Protein AF-A0A021XCF9-F1 (afdb_monomer)

Secondary structure (DSSP, 8-state):
---HHHHHHHHHHHHHHHHHHHHHHHHHHS-SS--TTTT-S-----PPEEETTEEE------GGGGT---HHHHHHHHHHHHHHTS--

Solvent-accessible surface area (backbone atoms only — not comparable to full-atom values): 5661 Å² total; per-residue (Å²): 133,84,57,67,69,59,52,53,51,52,49,53,54,49,52,57,48,51,56,54,51,51,55,50,47,31,67,72,72,71,47,87,81,64,70,85,52,76,82,65,53,73,76,71,83,67,74,54,48,74,56,97,88,37,82,40,72,84,84,73,84,48,59,71,76,75,67,53,66,54,69,67,56,50,50,53,54,53,57,56,59,59,61,66,68,73,79,117

Structure (mmCIF, N/CA/C/O backbone):
data_AF-A0A021XCF9-F1
#
_entry.id   AF-A0A021XCF9-F1
#
loop_
_atom_site.group_PDB
_atom_site.id
_atom_site.type_symbol
_atom_site.label_atom_id
_atom_site.label_alt_id
_atom_site.label_comp_id
_atom_site.label_asym_id
_atom_site.label_entity_id
_atom_site.label_seq_id
_atom_site.pdbx_PDB_ins_code
_atom_site.Cartn_x
_atom_site.Cartn_y
_atom_site.Cartn_z
_atom_site.occupancy
_atom_site.B_iso_or_equiv
_atom_site.auth_seq_id
_atom_site.auth_comp_id
_atom_site.auth_asym_id
_atom_site.auth_atom_id
_atom_site.pdbx_PDB_model_num
ATOM 1 N N . MET A 1 1 ? -11.467 -8.382 26.779 1.00 58.78 1 MET A N 1
ATOM 2 C CA . MET A 1 1 ? -12.141 -7.537 25.767 1.00 58.78 1 MET A CA 1
ATOM 3 C C . MET A 1 1 ? -11.157 -6.463 25.334 1.00 58.78 1 MET A C 1
ATOM 5 O O . MET A 1 1 ? -10.639 -5.769 26.199 1.00 58.78 1 MET A O 1
ATOM 9 N N . LYS A 1 2 ? -10.808 -6.383 24.044 1.00 67.81 2 LYS A N 1
ATOM 10 C CA . LYS A 1 2 ? -9.951 -5.298 23.540 1.00 67.81 2 LYS A CA 1
ATOM 11 C C . LYS A 1 2 ? -10.779 -4.007 23.532 1.00 67.81 2 LYS A C 1
ATOM 13 O O . LYS A 1 2 ? -11.953 -4.042 23.179 1.00 67.81 2 LYS A O 1
ATOM 18 N N . SER A 1 3 ? -10.202 -2.896 23.989 1.00 87.75 3 SER A N 1
ATOM 19 C CA . SER A 1 3 ? -10.896 -1.604 23.983 1.00 87.75 3 SER A CA 1
ATOM 20 C C . SER A 1 3 ? -11.070 -1.125 22.543 1.00 87.75 3 SER A C 1
ATOM 22 O O . SER A 1 3 ? -10.079 -0.945 21.836 1.00 87.75 3 SER A O 1
ATOM 24 N N . ALA A 1 4 ? -12.316 -0.884 22.130 1.00 90.75 4 ALA A N 1
ATOM 25 C CA . ALA A 1 4 ? -12.642 -0.410 20.784 1.00 90.75 4 ALA A CA 1
ATOM 26 C C . ALA A 1 4 ? -11.937 0.916 20.439 1.00 90.75 4 ALA A C 1
ATOM 28 O O . ALA A 1 4 ? -11.566 1.145 19.292 1.00 90.75 4 ALA A O 1
ATOM 29 N N . ALA A 1 5 ? -11.699 1.778 21.433 1.00 92.00 5 ALA A N 1
ATOM 30 C CA . ALA A 1 5 ? -10.965 3.027 21.239 1.00 92.00 5 ALA A CA 1
ATOM 31 C C . ALA A 1 5 ? -9.485 2.781 20.899 1.00 92.00 5 ALA A C 1
ATOM 33 O O . ALA A 1 5 ? -8.938 3.428 20.010 1.00 92.00 5 ALA A O 1
ATOM 34 N N . ILE A 1 6 ? -8.853 1.807 21.565 1.00 93.69 6 ILE A N 1
ATOM 35 C CA . ILE A 1 6 ? -7.454 1.434 21.307 1.00 93.69 6 ILE A CA 1
ATOM 36 C C . ILE A 1 6 ? -7.319 0.804 19.920 1.00 93.69 6 ILE A C 1
ATOM 38 O O . ILE A 1 6 ? -6.346 1.063 19.219 1.00 93.69 6 ILE A O 1
ATOM 42 N N . GLU A 1 7 ? -8.286 -0.016 19.513 1.00 95.81 7 GLU A N 1
ATOM 43 C CA . GLU A 1 7 ? -8.280 -0.643 18.191 1.00 95.81 7 GLU A CA 1
ATOM 44 C C . GLU A 1 7 ? -8.409 0.387 17.066 1.00 95.81 7 GLU A C 1
ATOM 46 O O . GLU A 1 7 ? -7.608 0.368 16.134 1.00 95.81 7 GLU A O 1
ATOM 51 N N . ARG A 1 8 ? -9.343 1.338 17.193 1.00 95.44 8 ARG A N 1
ATOM 52 C CA . ARG A 1 8 ? -9.499 2.442 16.232 1.00 95.44 8 ARG A CA 1
ATOM 53 C C . ARG A 1 8 ? -8.231 3.278 16.111 1.00 95.44 8 ARG A C 1
ATOM 55 O O . ARG A 1 8 ? -7.809 3.566 15.001 1.00 95.44 8 ARG A O 1
ATOM 62 N N . PHE A 1 9 ? -7.605 3.605 17.241 1.00 96.44 9 PHE A N 1
ATOM 63 C CA . PHE A 1 9 ? -6.347 4.348 17.254 1.00 96.44 9 PHE A CA 1
ATOM 64 C C . PHE A 1 9 ? -5.210 3.581 16.561 1.00 96.44 9 PHE A C 1
ATOM 66 O O . PHE A 1 9 ? -4.476 4.136 15.750 1.00 96.44 9 PHE A O 1
ATOM 73 N N . ARG A 1 10 ? -5.068 2.281 16.844 1.00 96.88 10 ARG A N 1
ATOM 74 C CA . ARG A 1 10 ? -4.050 1.449 16.182 1.00 96.88 10 ARG A CA 1
ATOM 75 C C . ARG A 1 10 ? -4.290 1.352 14.682 1.00 96.88 10 ARG A C 1
ATOM 77 O O . ARG A 1 10 ? -3.332 1.416 13.923 1.00 96.88 10 ARG A O 1
ATOM 84 N N . ARG A 1 11 ? -5.551 1.214 14.269 1.00 97.00 11 ARG A N 1
ATOM 85 C CA . ARG A 1 11 ? -5.930 1.180 12.859 1.00 97.00 11 ARG A CA 1
ATOM 86 C C . ARG A 1 11 ? -5.588 2.493 12.156 1.00 97.00 11 ARG A C 1
ATOM 88 O O . ARG A 1 11 ? -4.936 2.440 11.124 1.00 97.00 11 ARG A O 1
ATOM 95 N N . SER A 1 12 ? -5.931 3.642 12.741 1.00 96.25 12 SER A N 1
ATOM 96 C CA . SER A 1 12 ? -5.625 4.946 12.138 1.00 96.25 12 SER A CA 1
ATOM 97 C C . SER A 1 12 ? -4.123 5.204 12.020 1.00 96.25 12 SER A C 1
ATOM 99 O O . SER A 1 12 ? -3.665 5.786 11.043 1.00 96.25 12 SER A O 1
ATOM 101 N N . GLU A 1 13 ? -3.335 4.757 13.001 1.00 98.19 13 GLU A N 1
ATOM 102 C CA . GLU A 1 13 ? -1.875 4.862 12.926 1.00 98.19 13 GLU A CA 1
ATOM 103 C C . GLU A 1 13 ? -1.288 3.959 11.838 1.00 98.19 13 GLU A C 1
ATOM 105 O O . GLU A 1 13 ? -0.350 4.366 11.154 1.00 98.19 13 GLU A O 1
ATOM 110 N N . LEU A 1 14 ? -1.854 2.761 11.655 1.00 97.88 14 LEU A N 1
ATOM 111 C CA . LEU A 1 14 ? -1.452 1.843 10.593 1.00 97.88 14 LEU A CA 1
ATOM 112 C C . LEU A 1 14 ? -1.780 2.419 9.211 1.00 97.88 14 LEU A C 1
ATOM 114 O O . LEU A 1 14 ? -0.901 2.467 8.359 1.00 97.88 14 LEU A O 1
ATOM 118 N N . GLU A 1 15 ? -3.007 2.915 9.026 1.00 97.81 15 GLU A N 1
ATOM 119 C CA . GLU A 1 15 ? -3.460 3.578 7.796 1.00 97.81 15 GLU A CA 1
ATOM 120 C C . GLU A 1 15 ? -2.536 4.758 7.457 1.00 97.81 15 GLU A C 1
ATOM 122 O O . GLU A 1 15 ? -1.960 4.803 6.378 1.00 97.81 15 GLU A O 1
ATOM 127 N N . ARG A 1 16 ? -2.244 5.638 8.424 1.00 97.31 16 ARG A N 1
ATOM 128 C CA . ARG A 1 16 ? -1.304 6.758 8.234 1.00 97.31 16 ARG A CA 1
ATOM 129 C C . ARG A 1 16 ? 0.111 6.313 7.850 1.00 97.31 16 ARG A C 1
ATOM 131 O O . ARG A 1 16 ? 0.826 7.052 7.176 1.00 97.31 16 ARG A O 1
ATOM 138 N N . CYS A 1 17 ? 0.561 5.167 8.354 1.00 97.38 17 CYS A N 1
ATOM 139 C CA . CYS A 1 17 ? 1.878 4.628 8.036 1.00 97.38 17 CYS A CA 1
ATOM 140 C C . CYS A 1 17 ? 1.922 4.095 6.599 1.00 97.38 17 CYS A C 1
ATOM 142 O O . CYS A 1 17 ? 2.872 4.389 5.882 1.00 97.38 17 CYS A O 1
ATOM 144 N N . ILE A 1 18 ? 0.873 3.380 6.183 1.00 96.69 18 ILE A N 1
ATOM 145 C CA . ILE A 1 18 ? 0.711 2.859 4.821 1.00 96.69 18 ILE A CA 1
ATOM 146 C C . ILE A 1 18 ? 0.722 4.008 3.810 1.00 96.69 18 ILE A C 1
ATOM 148 O O . ILE A 1 18 ? 1.540 3.982 2.898 1.00 96.69 18 ILE A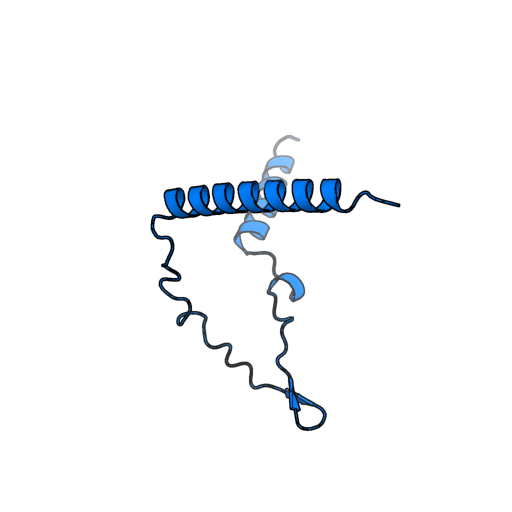 O 1
ATOM 152 N N . GLU A 1 19 ? -0.070 5.060 4.033 1.00 95.31 19 GLU A N 1
ATOM 153 C CA . GLU A 1 19 ? -0.111 6.231 3.140 1.00 95.31 19 GLU A CA 1
ATOM 154 C C . GLU A 1 19 ? 1.270 6.868 2.941 1.00 95.31 19 GLU A C 1
ATOM 156 O O . GLU A 1 19 ? 1.655 7.220 1.833 1.00 95.31 19 GLU A O 1
ATOM 161 N N . LYS A 1 20 ? 2.078 6.962 4.005 1.00 95.50 20 LYS A N 1
ATOM 162 C CA . LYS A 1 20 ? 3.448 7.487 3.896 1.00 95.50 20 LYS A CA 1
ATOM 163 C C . LYS A 1 20 ? 4.363 6.588 3.075 1.00 95.50 20 LYS A C 1
ATOM 165 O O . LYS A 1 20 ? 5.243 7.109 2.402 1.00 95.50 20 LYS A O 1
ATOM 170 N N . MET A 1 21 ? 4.220 5.269 3.193 1.00 94.06 21 MET A N 1
ATOM 171 C CA . MET A 1 21 ? 5.020 4.330 2.405 1.00 94.06 21 MET A CA 1
ATOM 172 C C . MET A 1 21 ? 4.637 4.407 0.931 1.00 94.06 21 MET A C 1
ATOM 174 O O . MET A 1 21 ? 5.534 4.472 0.102 1.00 94.06 21 MET A O 1
ATOM 178 N N . ILE A 1 22 ? 3.338 4.486 0.629 1.00 88.00 22 ILE A N 1
ATOM 179 C CA . ILE A 1 22 ? 2.830 4.691 -0.734 1.00 88.00 22 ILE A CA 1
ATOM 180 C C . ILE A 1 22 ? 3.400 5.991 -1.309 1.00 88.00 22 ILE A C 1
ATOM 182 O O . ILE A 1 22 ? 4.082 5.952 -2.320 1.00 88.00 22 ILE A O 1
ATOM 186 N N . SER A 1 23 ? 3.294 7.113 -0.589 1.00 87.94 23 SER A N 1
ATOM 187 C CA . SER A 1 23 ? 3.862 8.389 -1.057 1.00 87.94 23 SER A CA 1
ATOM 188 C C . SER A 1 23 ? 5.379 8.358 -1.286 1.00 87.94 23 SER A C 1
ATOM 190 O O . SER A 1 23 ? 5.900 9.146 -2.073 1.00 87.94 23 SER A O 1
ATOM 192 N N . LEU A 1 24 ? 6.118 7.516 -0.554 1.00 90.81 24 LEU A N 1
ATOM 193 C CA . LEU A 1 24 ? 7.552 7.337 -0.788 1.00 90.81 24 LEU A CA 1
ATOM 194 C C . LEU A 1 24 ? 7.815 6.538 -2.064 1.00 90.81 24 LEU A C 1
ATOM 196 O O . LEU A 1 24 ? 8.740 6.897 -2.787 1.00 90.81 24 LEU A O 1
ATOM 200 N N . LEU A 1 25 ? 7.018 5.501 -2.334 1.00 87.31 25 LEU A N 1
ATOM 201 C CA . LEU A 1 25 ? 7.079 4.751 -3.588 1.00 87.31 25 LEU A CA 1
ATOM 202 C C . LEU A 1 25 ? 6.747 5.663 -4.769 1.00 87.31 25 LEU A C 1
ATOM 204 O O . LEU A 1 25 ? 7.574 5.791 -5.659 1.00 87.31 25 LEU A O 1
ATOM 208 N N . ASP A 1 26 ? 5.659 6.433 -4.696 1.00 83.31 26 ASP A N 1
ATOM 209 C CA . ASP A 1 26 ? 5.276 7.390 -5.746 1.00 83.31 26 ASP A CA 1
ATOM 210 C C . ASP A 1 26 ? 6.405 8.390 -6.059 1.00 83.31 26 ASP A C 1
ATOM 212 O O . ASP A 1 26 ? 6.671 8.736 -7.209 1.00 83.31 26 ASP A O 1
ATOM 216 N N . MET A 1 27 ? 7.110 8.860 -5.022 1.00 83.81 27 MET A N 1
ATOM 217 C CA . MET A 1 27 ? 8.248 9.769 -5.181 1.00 83.81 27 MET A CA 1
ATOM 218 C C . MET A 1 27 ? 9.456 9.097 -5.846 1.00 83.81 27 MET A C 1
ATOM 220 O O . MET A 1 27 ? 10.224 9.774 -6.531 1.00 83.81 27 MET A O 1
ATOM 224 N N . MET A 1 28 ? 9.661 7.803 -5.597 1.00 82.50 28 MET A N 1
ATOM 225 C CA . MET A 1 28 ? 10.755 7.025 -6.178 1.00 82.50 28 MET A CA 1
ATOM 226 C C . MET A 1 28 ? 10.455 6.609 -7.619 1.00 82.50 28 MET A C 1
ATOM 228 O O . MET A 1 28 ? 11.350 6.693 -8.460 1.00 82.50 28 MET A O 1
ATOM 232 N N . ASP A 1 29 ? 9.213 6.220 -7.893 1.00 79.38 29 ASP A N 1
ATOM 233 C CA . ASP A 1 29 ? 8.774 5.653 -9.169 1.00 79.38 29 ASP A CA 1
ATOM 234 C C . ASP A 1 29 ? 8.342 6.739 -10.169 1.00 79.38 29 ASP A C 1
ATOM 236 O O . ASP A 1 29 ? 8.236 6.491 -11.367 1.00 79.38 29 ASP A O 1
ATOM 240 N N . GLY A 1 30 ? 8.222 7.989 -9.711 1.00 64.50 30 GLY A N 1
ATOM 241 C CA . GLY A 1 30 ? 8.160 9.169 -10.571 1.00 64.50 30 GLY A CA 1
ATOM 242 C C . GLY A 1 30 ? 6.781 9.480 -11.145 1.00 64.50 30 GLY A C 1
ATOM 243 O O . GLY A 1 30 ? 6.656 10.511 -11.807 1.00 64.50 30 GLY A O 1
ATOM 244 N N . ASP A 1 31 ? 5.761 8.665 -10.860 1.00 61.06 31 ASP A N 1
ATOM 245 C CA . ASP A 1 31 ? 4.362 8.957 -11.172 1.00 61.06 31 ASP A CA 1
ATOM 246 C C . ASP A 1 31 ? 3.409 8.089 -10.325 1.00 61.06 31 ASP A C 1
ATOM 248 O O . ASP A 1 31 ? 3.578 6.874 -10.252 1.00 61.06 31 ASP A O 1
ATOM 252 N N . CYS A 1 32 ? 2.414 8.700 -9.673 1.00 57.59 32 CYS A N 1
ATOM 253 C CA . CYS A 1 32 ? 1.450 7.986 -8.818 1.00 57.59 32 CYS A CA 1
ATOM 254 C C . CYS A 1 32 ? 0.292 7.352 -9.609 1.00 57.59 32 CYS A C 1
ATOM 256 O O . CYS A 1 32 ? -0.511 6.623 -9.030 1.00 57.59 32 CYS A O 1
ATOM 258 N N . ASP A 1 33 ? 0.199 7.652 -10.910 1.00 59.62 33 ASP A N 1
ATOM 259 C CA . ASP A 1 33 ? -0.869 7.203 -11.810 1.00 59.62 33 ASP A CA 1
ATOM 260 C C . ASP A 1 33 ? -0.340 6.383 -13.013 1.00 59.62 33 ASP A C 1
ATOM 262 O O . ASP A 1 33 ? -1.129 6.000 -13.880 1.00 59.62 33 ASP A O 1
ATOM 266 N N . LEU A 1 34 ? 0.967 6.083 -13.097 1.00 54.88 34 LEU A N 1
ATOM 267 C CA . LEU A 1 34 ? 1.525 5.247 -14.172 1.00 54.88 34 LEU A CA 1
ATOM 268 C C . LEU A 1 34 ? 1.578 3.774 -13.766 1.00 54.88 34 LEU A C 1
ATOM 270 O O . LEU A 1 34 ? 2.620 3.239 -13.399 1.00 54.88 34 LEU A O 1
ATOM 274 N N . GLU A 1 35 ? 0.479 3.073 -14.003 1.00 52.66 35 GLU A N 1
ATOM 275 C CA . GLU A 1 35 ? 0.620 1.808 -14.720 1.00 52.66 35 GLU A CA 1
ATOM 276 C C . GLU A 1 35 ? 0.738 2.137 -16.222 1.00 52.66 35 GLU A C 1
ATOM 278 O O . GLU A 1 35 ? -0.198 1.921 -16.993 1.00 52.66 35 GLU A O 1
ATOM 283 N N . ASP A 1 36 ? 1.860 2.731 -16.654 1.00 47.69 36 ASP A N 1
ATOM 284 C CA . ASP A 1 36 ? 2.139 2.896 -18.089 1.00 47.69 36 ASP A CA 1
ATOM 285 C C . ASP A 1 36 ? 2.377 1.488 -18.657 1.00 47.69 36 ASP A C 1
ATOM 287 O O . ASP A 1 36 ? 3.464 0.924 -18.526 1.00 47.69 36 ASP A O 1
ATOM 291 N N . GLY A 1 37 ? 1.316 0.873 -19.186 1.00 53.06 37 GLY A N 1
ATOM 292 C CA . GLY A 1 37 ? 1.352 -0.475 -19.758 1.00 53.06 37 GLY A CA 1
ATOM 293 C C . GLY A 1 37 ? 0.580 -1.572 -19.014 1.00 53.06 37 GLY A C 1
ATOM 294 O O . GLY A 1 37 ? 0.804 -2.738 -19.316 1.00 53.06 37 GLY A O 1
ATOM 295 N N . ALA A 1 38 ? -0.370 -1.278 -18.116 1.00 50.50 38 ALA A N 1
ATOM 296 C CA . ALA A 1 38 ? -1.279 -2.327 -17.605 1.00 50.50 38 ALA A CA 1
ATOM 297 C C . ALA A 1 38 ? -2.362 -2.790 -18.609 1.00 50.50 38 ALA A C 1
ATOM 299 O O . ALA A 1 38 ? -3.189 -3.642 -18.284 1.00 50.50 38 ALA A O 1
ATOM 300 N N . ASP A 1 39 ? -2.357 -2.284 -19.849 1.00 55.66 39 ASP A N 1
ATOM 301 C CA . ASP A 1 39 ? -2.995 -2.958 -20.992 1.00 55.66 39 ASP A CA 1
ATOM 302 C C . ASP A 1 39 ? -1.992 -3.716 -21.891 1.00 55.66 39 ASP A C 1
ATOM 304 O O . ASP A 1 39 ? -2.410 -4.419 -22.814 1.00 55.66 39 ASP A O 1
ATOM 308 N N . GLU A 1 40 ? -0.691 -3.637 -21.576 1.00 51.50 40 GLU A N 1
ATOM 309 C CA . GLU A 1 40 ? 0.389 -4.473 -22.112 1.00 51.50 40 GLU A CA 1
ATOM 310 C C . GLU A 1 40 ? 0.759 -5.622 -21.159 1.00 51.50 40 GLU A C 1
ATOM 312 O O . GLU A 1 40 ? 1.786 -6.283 -21.338 1.00 51.50 40 GLU A O 1
ATOM 317 N N . GLU A 1 41 ? -0.101 -5.973 -20.197 1.00 55.25 41 GLU A N 1
ATOM 318 C CA . GLU A 1 41 ? -0.126 -7.380 -19.812 1.00 55.25 41 GLU A CA 1
ATOM 319 C C . GLU A 1 41 ? -0.457 -8.157 -21.094 1.00 55.25 41 GLU A C 1
ATOM 321 O O . GLU A 1 41 ? -1.474 -7.852 -21.734 1.00 55.25 41 GLU A O 1
ATOM 326 N N . PRO A 1 42 ? 0.375 -9.125 -21.543 1.00 55.41 42 PRO A N 1
ATOM 327 C CA . PRO A 1 42 ? -0.023 -9.965 -22.655 1.00 55.41 42 PRO A CA 1
ATOM 328 C C . PRO A 1 42 ? -1.385 -10.497 -22.264 1.00 55.41 42 PRO A C 1
ATOM 330 O O . PRO A 1 42 ? -1.489 -11.137 -21.219 1.00 55.41 42 PRO A O 1
ATOM 333 N N . SER A 1 43 ? -2.424 -10.196 -23.059 1.00 56.81 43 SER A N 1
ATOM 334 C CA . SER A 1 43 ? -3.725 -10.817 -22.861 1.00 56.81 43 SER A CA 1
ATOM 335 C C . SER A 1 43 ? -3.396 -12.289 -22.777 1.00 56.81 43 SER A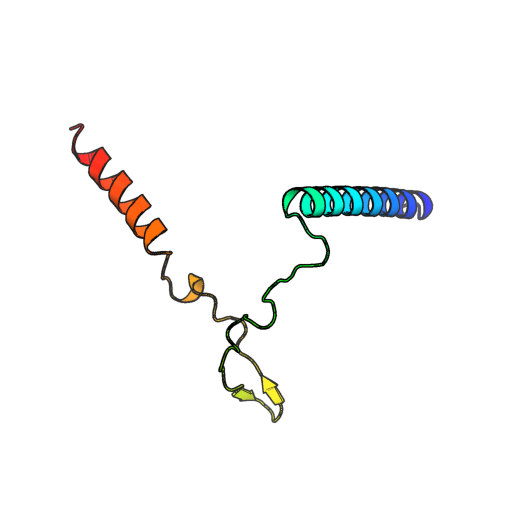 C 1
ATOM 337 O O . SER A 1 43 ? -2.942 -12.860 -23.780 1.00 56.81 43 SER A O 1
ATOM 339 N N . LEU A 1 44 ? -3.464 -12.861 -21.575 1.00 54.81 44 LEU A N 1
ATOM 340 C CA . LEU A 1 44 ? -3.177 -14.258 -21.396 1.00 54.81 44 LEU A CA 1
ATOM 341 C C . LEU A 1 44 ? -4.262 -14.884 -22.244 1.00 54.81 44 LEU A C 1
ATOM 343 O O . LEU A 1 44 ? -5.429 -14.945 -21.865 1.00 54.81 44 LEU A O 1
ATOM 347 N N . SER A 1 45 ? -3.892 -15.286 -23.457 1.00 53.00 45 SER A N 1
ATOM 348 C CA . SER A 1 45 ? -4.752 -15.955 -24.424 1.00 53.00 45 SER A CA 1
ATOM 349 C C . SER A 1 45 ? -5.033 -17.381 -23.940 1.00 53.00 45 SER A C 1
ATOM 351 O O . SER A 1 45 ? -5.208 -18.317 -24.717 1.00 53.00 45 SER A O 1
ATOM 353 N N . VAL A 1 46 ? -5.095 -17.534 -22.619 1.00 56.03 46 VAL A N 1
ATOM 354 C CA . VAL A 1 46 ? -5.641 -18.626 -21.861 1.00 56.03 46 VAL A CA 1
ATOM 355 C C . VAL A 1 46 ? -7.121 -18.602 -22.175 1.00 56.03 46 VAL A C 1
ATOM 357 O O . VAL A 1 46 ? -7.924 -17.839 -21.637 1.00 56.03 46 VAL A O 1
ATOM 360 N N . ARG A 1 47 ? -7.477 -19.433 -23.149 1.00 65.19 47 ARG A N 1
ATOM 361 C CA . ARG A 1 47 ? -8.865 -19.808 -23.356 1.00 65.19 47 ARG A CA 1
ATOM 362 C C . ARG A 1 47 ? -9.366 -20.364 -22.020 1.00 65.19 47 ARG A C 1
ATOM 364 O O . ARG A 1 47 ? -8.775 -21.335 -21.547 1.00 65.19 47 ARG A O 1
ATOM 371 N N . PRO A 1 48 ? -10.410 -19.776 -21.412 1.00 67.50 48 PRO A N 1
ATOM 372 C CA . PRO A 1 48 ? -10.932 -20.291 -20.160 1.00 67.50 48 PRO A CA 1
ATOM 373 C C . PRO A 1 48 ? -11.416 -21.723 -20.374 1.00 67.50 48 PRO A C 1
ATOM 375 O O . PRO A 1 48 ? -12.011 -22.048 -21.410 1.00 67.50 48 PRO A O 1
ATOM 378 N N . SER A 1 49 ? -11.190 -22.572 -19.382 1.00 70.94 49 SER A N 1
ATOM 379 C CA . SER A 1 49 ? -11.830 -23.879 -19.352 1.00 70.94 49 SER A CA 1
ATOM 380 C C . SER A 1 49 ? -13.272 -23.688 -18.895 1.00 70.94 49 SER A C 1
ATOM 382 O O . SER A 1 49 ? -13.542 -22.982 -17.926 1.00 70.94 49 SER A O 1
ATOM 384 N N . ILE A 1 50 ? -14.228 -24.292 -19.602 1.00 76.81 50 ILE A N 1
ATOM 385 C CA . ILE A 1 50 ? -15.623 -24.280 -19.155 1.00 76.81 50 ILE A CA 1
ATOM 386 C C . ILE A 1 50 ? -15.814 -25.414 -18.152 1.00 76.81 50 ILE A C 1
ATOM 388 O O . ILE A 1 50 ? -15.912 -26.579 -18.539 1.00 76.81 50 ILE A O 1
ATOM 392 N N . ILE A 1 51 ? -15.907 -25.068 -16.871 1.00 74.88 51 ILE A N 1
ATOM 393 C CA . ILE A 1 51 ? -16.194 -26.001 -15.780 1.00 74.88 51 ILE A CA 1
ATOM 394 C C . ILE A 1 51 ? -17.575 -25.640 -15.225 1.00 74.88 51 ILE A C 1
ATOM 396 O O . ILE A 1 51 ? -17.871 -24.488 -14.920 1.00 74.88 51 ILE A O 1
ATOM 400 N N . ASN A 1 52 ? -18.491 -26.613 -15.179 1.00 79.19 52 ASN A N 1
ATOM 401 C CA . ASN A 1 52 ? -19.875 -26.414 -14.718 1.00 79.19 52 ASN A CA 1
ATOM 402 C C . ASN A 1 52 ? -20.626 -25.244 -15.397 1.00 79.19 52 ASN A C 1
ATOM 404 O O . ASN A 1 52 ? -21.472 -24.589 -14.787 1.00 79.19 52 ASN A O 1
ATOM 408 N N . GLY A 1 53 ? -20.323 -24.978 -16.672 1.00 79.75 53 GLY A N 1
ATOM 409 C CA . GLY A 1 53 ? -20.954 -23.905 -17.445 1.00 79.75 53 GLY A CA 1
ATOM 410 C C . GLY A 1 53 ? -20.464 -22.499 -17.096 1.00 79.75 53 GLY A C 1
ATOM 411 O O . GLY A 1 53 ? -21.075 -21.524 -17.531 1.00 79.75 53 GLY A O 1
ATOM 412 N N . ARG A 1 54 ? -19.380 -22.379 -16.326 1.00 73.44 54 ARG A N 1
ATOM 413 C CA . ARG A 1 54 ? -18.728 -21.109 -16.013 1.00 73.44 54 ARG A CA 1
ATOM 414 C C . ARG A 1 54 ? -17.323 -21.081 -16.620 1.00 73.44 54 ARG A C 1
ATOM 416 O O . ARG A 1 54 ? -16.677 -22.127 -16.672 1.00 73.44 54 ARG A O 1
ATOM 423 N N . PRO A 1 55 ? -16.866 -19.921 -17.117 1.00 75.12 55 PRO A N 1
ATOM 424 C CA . PRO A 1 55 ? -15.474 -19.755 -17.500 1.00 75.12 55 PRO A CA 1
ATOM 425 C C . PRO A 1 55 ? -14.616 -19.747 -16.233 1.00 75.12 55 PRO A C 1
ATOM 427 O O . PRO A 1 55 ? -14.799 -18.894 -15.366 1.00 75.12 55 PRO A O 1
ATOM 430 N N . GLU A 1 56 ? -13.706 -20.707 -16.129 1.00 77.06 56 GLU A N 1
ATOM 431 C CA . GLU A 1 56 ? -12.660 -20.736 -15.112 1.00 77.06 56 GLU A CA 1
ATOM 432 C C . GLU A 1 56 ? -11.316 -20.472 -15.800 1.00 77.06 56 GLU A C 1
ATOM 434 O O . GLU A 1 56 ? -11.002 -21.059 -16.843 1.00 77.06 56 GLU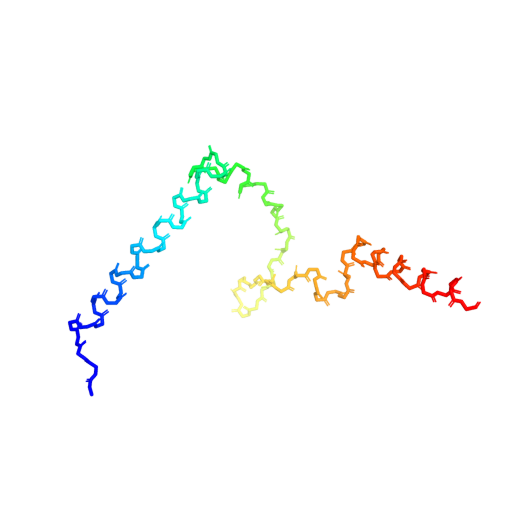 A O 1
ATOM 439 N N . TYR A 1 57 ? -10.562 -19.526 -15.246 1.00 71.38 57 TYR A N 1
ATOM 440 C CA . TYR A 1 57 ? -9.221 -19.176 -15.696 1.00 71.38 57 TYR A CA 1
ATOM 441 C C . TYR A 1 57 ? -8.236 -19.899 -14.792 1.00 71.38 57 TYR A C 1
ATOM 443 O O . TYR A 1 57 ? -8.371 -19.836 -13.571 1.00 71.38 57 TYR A O 1
ATOM 451 N N . ASP A 1 58 ? -7.280 -20.594 -15.395 1.00 66.19 58 ASP A N 1
ATOM 452 C CA . ASP A 1 58 ? -6.157 -21.132 -14.645 1.00 66.19 58 ASP A CA 1
ATOM 453 C C . ASP A 1 58 ? -5.254 -19.960 -14.240 1.00 66.19 58 ASP A C 1
ATOM 455 O O . ASP A 1 58 ? -4.639 -19.320 -15.094 1.00 66.19 58 ASP A O 1
ATOM 459 N N . LEU A 1 59 ? -5.285 -19.619 -12.951 1.00 61.19 59 LEU A N 1
ATOM 460 C CA . LEU A 1 59 ? -4.502 -18.532 -12.359 1.00 61.19 59 LEU A CA 1
ATOM 461 C C . LEU A 1 59 ? -3.143 -19.025 -11.842 1.00 61.19 59 LEU A C 1
ATOM 463 O O . LEU A 1 59 ? -2.372 -18.217 -11.334 1.00 61.19 59 LEU A O 1
ATOM 467 N N . GLU A 1 60 ? -2.857 -20.327 -11.945 1.00 62.75 60 GLU A N 1
ATOM 468 C CA . GLU A 1 60 ? -1.647 -20.952 -11.399 1.00 62.75 60 GLU A CA 1
ATOM 469 C C . GLU A 1 60 ? -0.522 -21.083 -12.432 1.00 62.75 60 GLU A C 1
ATOM 471 O O . GLU A 1 60 ? 0.505 -21.677 -12.138 1.00 62.75 60 GLU A O 1
ATOM 476 N N . ALA A 1 61 ? -0.636 -20.457 -13.611 1.00 59.19 61 ALA A N 1
ATOM 477 C CA . ALA A 1 61 ? 0.445 -20.404 -14.599 1.00 59.19 61 ALA A CA 1
ATOM 478 C C . ALA A 1 61 ? 1.614 -19.484 -14.161 1.00 59.19 61 ALA A C 1
ATOM 480 O O . ALA A 1 61 ? 2.030 -18.589 -14.896 1.00 59.19 61 ALA A O 1
ATOM 481 N N . ASP A 1 62 ? 2.143 -19.693 -12.957 1.00 61.94 62 ASP A N 1
ATOM 482 C CA . ASP A 1 62 ? 3.409 -19.153 -12.489 1.00 61.94 62 ASP A CA 1
ATOM 483 C C . ASP A 1 62 ? 4.547 -19.987 -13.111 1.00 61.94 62 ASP A C 1
ATOM 485 O O . ASP A 1 62 ? 4.583 -21.214 -12.953 1.00 61.94 62 ASP A O 1
ATOM 489 N N . PRO A 1 63 ? 5.516 -19.361 -13.803 1.00 56.84 63 PRO A N 1
ATOM 490 C CA . PRO A 1 63 ? 6.744 -20.020 -14.241 1.00 56.84 63 PRO A CA 1
ATOM 491 C C . PRO A 1 63 ? 7.432 -20.856 -13.147 1.00 56.84 63 PRO A C 1
ATOM 493 O O . PRO A 1 63 ? 8.040 -21.883 -13.465 1.00 56.84 63 PRO A O 1
ATOM 496 N N . ALA A 1 64 ? 7.290 -20.490 -11.869 1.00 58.75 64 ALA A N 1
ATOM 497 C CA . ALA A 1 64 ? 7.824 -21.248 -10.741 1.00 58.75 64 ALA A CA 1
ATOM 498 C C . ALA A 1 64 ? 7.232 -22.665 -10.614 1.00 58.75 64 ALA A C 1
ATOM 500 O O . ALA A 1 64 ? 7.928 -23.571 -10.149 1.00 58.75 64 ALA A O 1
ATOM 501 N N . GLU A 1 65 ? 5.993 -22.901 -11.062 1.00 61.88 65 GLU A N 1
ATOM 502 C CA . GLU A 1 65 ? 5.361 -24.227 -11.020 1.00 61.88 65 GLU A CA 1
ATOM 503 C C . GLU A 1 65 ? 5.961 -25.182 -12.067 1.00 61.88 65 GLU A C 1
ATOM 505 O O . GLU A 1 65 ? 6.081 -26.388 -11.841 1.00 61.88 65 GLU A O 1
ATOM 510 N N . SER A 1 66 ? 6.455 -24.640 -13.185 1.00 61.69 66 SER A N 1
ATOM 511 C CA . SER A 1 66 ? 7.128 -25.416 -14.235 1.00 61.69 66 SER A CA 1
ATOM 512 C C . SER A 1 66 ? 8.545 -25.879 -13.857 1.00 61.69 66 SER A C 1
ATOM 514 O O . SER A 1 66 ? 9.192 -26.597 -14.623 1.00 61.69 66 SER A O 1
ATOM 516 N N . GLY A 1 67 ? 9.042 -25.482 -12.677 1.00 54.66 67 GLY A N 1
ATOM 517 C CA . GLY A 1 67 ? 10.398 -25.783 -12.216 1.00 54.66 67 GLY A CA 1
ATOM 518 C C . GLY A 1 67 ? 11.494 -25.076 -13.020 1.00 54.66 67 GLY A C 1
ATOM 519 O O . GLY A 1 67 ? 12.673 -25.396 -12.860 1.00 54.66 67 GLY A O 1
ATOM 520 N N . ILE A 1 68 ? 11.123 -24.126 -13.883 1.00 55.59 68 ILE A N 1
ATOM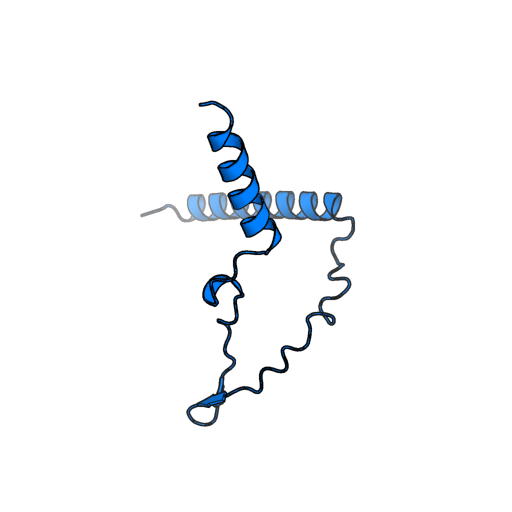 521 C CA . ILE A 1 68 ? 12.057 -23.294 -14.632 1.00 55.59 68 ILE A CA 1
ATOM 522 C C . ILE A 1 68 ? 12.425 -22.125 -13.719 1.00 55.59 68 ILE A C 1
ATOM 524 O O . ILE A 1 68 ? 11.761 -21.092 -13.697 1.00 55.59 68 ILE A O 1
ATOM 528 N N . ALA A 1 69 ? 13.474 -22.309 -12.917 1.00 58.41 69 ALA A N 1
ATOM 529 C CA . ALA A 1 69 ? 14.170 -21.169 -12.338 1.00 58.41 69 ALA A CA 1
ATOM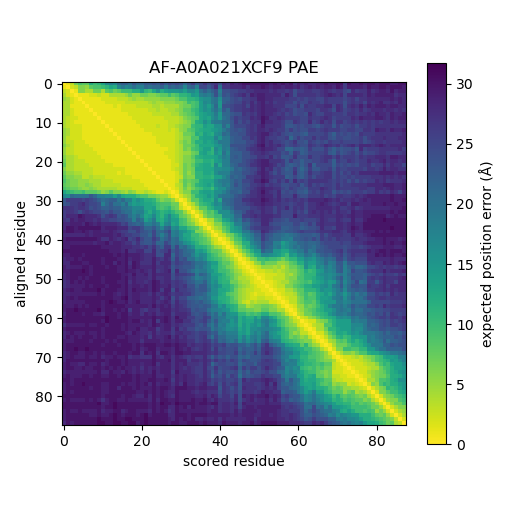 530 C C . ALA A 1 69 ? 14.691 -20.312 -13.498 1.00 58.41 69 ALA A C 1
ATOM 532 O O . ALA A 1 69 ? 15.215 -20.864 -14.468 1.00 58.41 69 ALA A O 1
ATOM 533 N N . ASP A 1 70 ? 14.516 -18.995 -13.396 1.00 64.12 70 ASP A N 1
ATOM 534 C CA . ASP A 1 70 ? 15.048 -18.007 -14.333 1.00 64.12 70 ASP A CA 1
ATOM 535 C C . ASP A 1 70 ? 16.450 -18.421 -14.819 1.00 64.12 70 ASP A C 1
ATOM 537 O O . ASP A 1 70 ? 17.280 -18.853 -14.011 1.00 64.12 70 ASP A O 1
ATOM 541 N N . GLN A 1 71 ? 16.719 -18.360 -16.127 1.00 62.69 71 GLN A N 1
ATOM 542 C CA . GLN A 1 71 ? 17.996 -18.832 -16.686 1.00 62.69 71 GLN A CA 1
ATOM 543 C C . GLN A 1 71 ? 19.174 -18.113 -16.006 1.00 62.69 71 GLN A C 1
ATOM 545 O O . GLN A 1 71 ? 20.218 -18.720 -15.771 1.00 62.69 71 GLN A O 1
ATOM 550 N N . GLU A 1 72 ? 18.964 -16.862 -15.586 1.00 66.44 72 GLU A N 1
ATOM 551 C CA . GLU A 1 72 ? 19.915 -16.079 -14.797 1.00 66.44 72 GLU A CA 1
ATOM 552 C C . GLU A 1 72 ? 20.169 -16.668 -13.396 1.00 66.44 72 GLU A C 1
ATOM 554 O O . GLU A 1 72 ? 21.306 -16.678 -12.918 1.00 66.44 72 GLU A O 1
ATOM 559 N N . ALA A 1 73 ? 19.144 -17.223 -12.742 1.00 65.88 73 ALA A N 1
ATOM 560 C CA . ALA A 1 73 ? 19.277 -17.919 -11.463 1.00 65.88 73 ALA A CA 1
ATOM 561 C C . ALA A 1 73 ? 19.993 -19.272 -11.618 1.00 65.88 73 ALA A C 1
ATOM 563 O O . ALA A 1 73 ? 20.810 -19.637 -10.767 1.00 65.88 73 ALA A O 1
ATOM 564 N N . PHE A 1 74 ? 19.735 -20.003 -12.710 1.00 63.50 74 PHE A N 1
ATOM 565 C CA . PHE A 1 74 ? 20.463 -21.235 -13.028 1.00 63.50 74 PHE A CA 1
ATOM 566 C C . PHE A 1 74 ? 21.949 -20.948 -1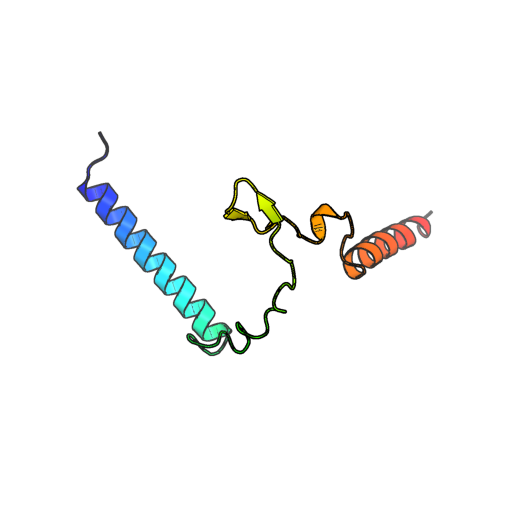3.292 1.00 63.50 74 PHE A C 1
ATOM 568 O O . PHE A 1 74 ? 22.822 -21.621 -12.736 1.00 63.50 74 PHE A O 1
ATOM 575 N N . ASP A 1 75 ? 22.245 -19.904 -14.068 1.00 69.56 75 ASP A N 1
ATOM 576 C CA . ASP A 1 75 ? 23.611 -19.476 -14.359 1.00 69.56 75 ASP A CA 1
ATOM 577 C C . ASP A 1 75 ? 24.335 -19.034 -13.077 1.00 69.56 75 ASP A C 1
ATOM 579 O O . ASP A 1 75 ? 25.464 -19.463 -12.833 1.00 69.56 75 ASP A O 1
ATOM 583 N N . LEU A 1 76 ? 23.685 -18.269 -12.192 1.00 69.06 76 LEU A N 1
ATOM 584 C CA . LEU A 1 76 ? 24.264 -17.852 -10.910 1.00 69.06 76 LEU A CA 1
ATOM 585 C C . LEU A 1 76 ? 24.656 -19.050 -10.026 1.00 69.06 76 LEU A C 1
ATOM 587 O O . LEU A 1 76 ? 25.763 -19.078 -9.483 1.00 69.06 76 LEU A O 1
ATOM 591 N N . ILE A 1 77 ? 23.793 -20.066 -9.915 1.00 66.50 77 ILE A N 1
ATOM 592 C CA . ILE A 1 77 ? 24.084 -21.283 -9.139 1.00 66.50 77 ILE A CA 1
ATOM 593 C C . ILE A 1 77 ? 25.277 -22.032 -9.755 1.00 66.50 77 ILE A C 1
ATOM 595 O O . ILE A 1 77 ? 26.237 -22.360 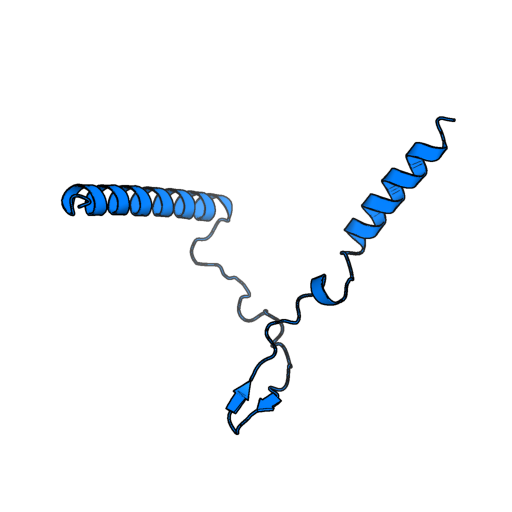-9.052 1.00 66.50 77 ILE A O 1
ATOM 599 N N . MET A 1 78 ? 25.293 -22.215 -11.077 1.00 63.28 78 MET A N 1
ATOM 600 C CA . MET A 1 78 ? 26.365 -22.936 -11.774 1.00 63.28 78 MET A CA 1
ATOM 601 C C . MET A 1 78 ? 27.713 -22.190 -11.765 1.00 63.28 78 MET A C 1
ATOM 603 O O . MET A 1 78 ? 28.773 -22.823 -11.691 1.00 63.28 78 MET A O 1
ATOM 607 N N . PHE A 1 79 ? 27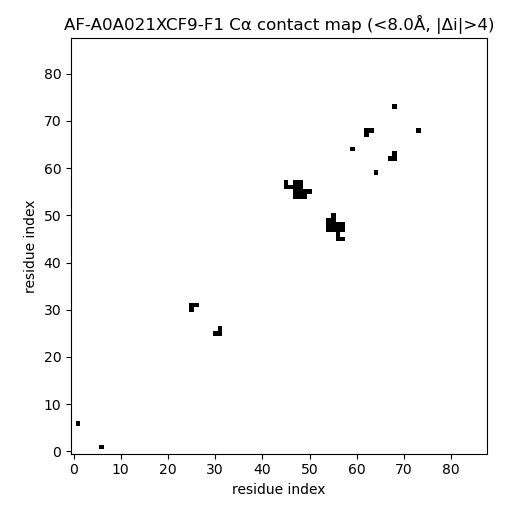.716 -20.853 -11.773 1.00 60.34 79 PHE A N 1
ATOM 608 C CA . PHE A 1 79 ? 28.938 -20.054 -11.624 1.00 60.34 79 PHE A CA 1
ATOM 609 C C . PHE A 1 79 ? 29.538 -20.160 -10.215 1.00 60.34 79 PHE A C 1
ATOM 611 O O . PHE A 1 79 ? 30.767 -20.183 -10.071 1.00 60.34 79 PHE A O 1
ATOM 618 N N . THR A 1 80 ? 28.703 -20.267 -9.176 1.00 60.09 80 THR A N 1
ATOM 619 C CA . THR A 1 80 ? 29.193 -20.441 -7.798 1.00 60.09 80 THR A CA 1
ATOM 620 C C . THR A 1 80 ? 29.802 -21.824 -7.562 1.00 60.09 80 THR A C 1
ATOM 622 O O . THR A 1 80 ? 30.861 -2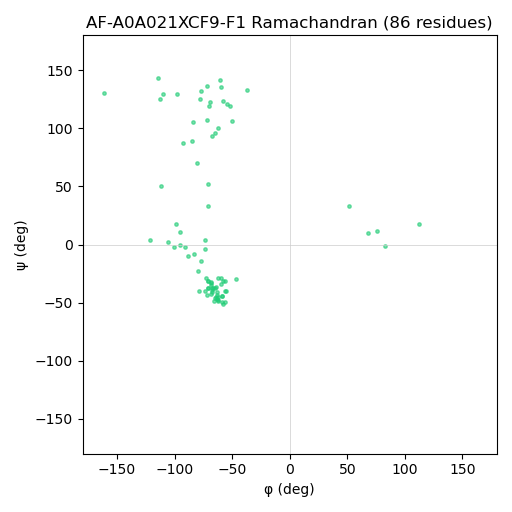1.920 -6.938 1.00 60.09 80 THR A O 1
ATOM 625 N N . ASP A 1 81 ? 29.232 -22.880 -8.148 1.00 57.41 81 ASP A N 1
ATOM 626 C CA . ASP A 1 81 ? 29.754 -24.248 -8.019 1.00 57.41 81 ASP A CA 1
ATOM 627 C C . ASP A 1 81 ? 31.068 -24.469 -8.787 1.00 57.41 81 ASP A C 1
ATOM 629 O O . ASP A 1 81 ? 31.938 -25.237 -8.362 1.00 57.41 81 ASP A O 1
ATOM 633 N N . THR A 1 82 ? 31.261 -23.766 -9.907 1.00 56.84 82 THR A N 1
ATOM 634 C CA . THR A 1 82 ? 32.479 -23.908 -10.721 1.00 56.84 82 THR A CA 1
ATOM 635 C C . THR A 1 82 ? 33.707 -23.296 -10.030 1.00 56.84 82 THR A C 1
ATOM 637 O O . THR A 1 82 ? 34.815 -23.819 -10.159 1.00 56.84 82 THR A O 1
ATOM 640 N N . ASN A 1 83 ? 33.525 -22.243 -9.225 1.00 55.38 83 ASN A N 1
ATOM 641 C CA . ASN A 1 83 ? 34.622 -21.580 -8.508 1.00 55.38 83 ASN A CA 1
ATOM 642 C C . ASN A 1 83 ? 35.069 -22.318 -7.231 1.00 55.38 83 ASN A C 1
ATOM 644 O O . ASN A 1 83 ? 36.220 -22.188 -6.820 1.00 55.38 83 ASN A O 1
ATOM 648 N N . LEU A 1 84 ? 34.213 -23.148 -6.626 1.00 54.78 84 LEU A N 1
ATOM 649 C CA . LEU A 1 84 ? 34.564 -23.942 -5.438 1.00 54.78 84 LEU A CA 1
ATOM 650 C C . LEU A 1 84 ? 35.430 -25.177 -5.748 1.00 54.78 84 LEU A C 1
ATOM 652 O O . LEU A 1 84 ? 36.029 -25.743 -4.838 1.00 54.78 84 LEU A O 1
ATOM 656 N N . ARG A 1 85 ? 35.550 -25.584 -7.020 1.00 55.78 85 ARG A N 1
ATOM 657 C CA . ARG A 1 85 ? 36.358 -26.748 -7.441 1.00 55.78 85 ARG A CA 1
ATOM 658 C C . ARG A 1 85 ? 37.784 -26.417 -7.899 1.00 55.78 85 ARG A C 1
ATOM 660 O O . ARG A 1 85 ? 38.514 -27.337 -8.249 1.00 55.78 85 ARG A O 1
ATOM 667 N N . GLN A 1 86 ? 38.193 -25.145 -7.898 1.00 56.38 86 GLN A N 1
ATOM 668 C CA . GLN A 1 86 ? 39.563 -24.727 -8.258 1.00 56.38 86 GLN A CA 1
ATOM 669 C C . GLN A 1 86 ? 40.440 -24.312 -7.064 1.00 56.38 86 GLN A C 1
ATOM 671 O O . GLN A 1 86 ? 41.599 -23.955 -7.252 1.00 56.38 86 GLN A O 1
ATOM 676 N N . ILE A 1 87 ? 39.924 -24.406 -5.838 1.00 56.88 87 ILE A N 1
ATOM 677 C CA . ILE A 1 87 ? 40.684 -24.219 -4.589 1.00 56.88 87 ILE A CA 1
ATOM 678 C C . ILE A 1 87 ? 40.815 -25.549 -3.831 1.00 56.88 87 ILE A C 1
ATOM 680 O O . ILE A 1 87 ? 40.518 -25.642 -2.641 1.00 56.88 87 ILE A O 1
ATOM 684 N N . GLY A 1 88 ? 41.251 -26.583 -4.556 1.00 47.03 88 GLY A N 1
ATOM 685 C CA . GLY A 1 88 ? 41.696 -27.873 -4.028 1.00 47.03 88 GLY A CA 1
ATOM 686 C C . GLY A 1 88 ? 42.978 -28.307 -4.716 1.00 47.03 88 GLY A C 1
ATOM 687 O O . GLY A 1 88 ? 42.950 -28.389 -5.963 1.00 47.03 88 GLY A O 1
#

Mean predicted aligned error: 19.8 Å

Radius of gyration: 23.54 Å; Cα contacts (8 Å, |Δi|>4): 23; chains: 1; bounding box: 63×38×50 Å

pLDDT: mean 70.96, std 15.93, range [47.03, 98.19]

Sequence (88 aa):
MKSAAIERFRRSELERCIEKMISLLDMMDGDCDLEDGADEEPSLSVRPSIINGRPEYDLEADPAESGIADQEAFDLIMFTDTNLRQIG

Foldseek 3Di:
DDDPVVVVVVVVVVVVVVVVVLVVVCVVVVHNPDPVCPVVPPPPPQAFDQDPNDGHGDPPPDPVVVVDDPVVVVVVVVVVVVVVVVPD